Protein AF-E2NKE2-F1 (afdb_monomer)

Organism: NCBI:txid537012

InterPro domains:
  IPR021768 Protein of unknown function DUF3332 [PF11810] (4-79)

Sequence (93 aa):
KGENGNYLVKTLENGYSITKEGETTAMELVYDKELNTWNVVAEGVSTELLQMNGDGTAQMYLPNGEAMNVTLDAQGVAAARQATMINTYYAAR

Solvent-accessible surface area (backbone atoms only — not comparable to full-atom values): 5450 Å² total; per-residue (Å²): 132,89,78,90,78,60,65,52,76,42,85,49,99,51,39,35,39,41,25,46,71,96,52,89,68,53,40,31,43,39,52,42,78,89,76,38,26,37,25,41,33,46,94,87,48,75,43,79,43,33,33,56,67,87,77,62,35,29,43,31,56,43,98,86,75,50,75,45,82,31,44,79,46,77,65,32,50,51,51,55,53,48,54,55,54,54,49,55,63,64,72,75,106

Nearest PDB structures (foldseek):
  5kz5-assembly1_B  TM=6.700E-01  e=4.594E+00  Homo sapiens
  3t3t-assembly4_D  TM=5.483E-01  e=4.121E+00  Homo sapiens
  3s5d-assembly1_A-2  TM=5.468E-01  e=3.903E+00  Homo sapiens
  8pk8-assembly1_E  TM=5.752E-01  e=6.368E+00  Homo sapiens
  5kz5-assembly1_I  TM=6.489E-01  e=8.826E+00  Homo sapiens

Foldseek 3Di:
DDDDADWDWDDDPFFIWIHGPPDPWTWTFGQDPVQQFTWIAGPNDTDTQWHDPVPQWIWGQEPVRDIDIARNDPVRVVVVVVVNVVVVVVVVD

pLDDT: mean 87.66, std 15.06, range [37.41, 97.94]

Mean predicted aligned error: 5.76 Å

Secondary structure (DSSP, 8-state):
-PPP--EEEEEETTEEEEEETT---EEEEEEETTTTEEEEEETTEEEEEEEE-SSSEEEEE-TTS-EEEEESSHHHHHHHHHHHHHHHHHH--

Structure (mmCIF, N/CA/C/O backbone):
data_AF-E2NKE2-F1
#
_entry.id   AF-E2NKE2-F1
#
loop_
_atom_site.group_PDB
_atom_site.id
_atom_site.type_symbol
_atom_site.label_atom_id
_atom_site.label_alt_id
_atom_site.label_comp_id
_atom_site.label_asym_id
_atom_site.label_entity_id
_atom_site.label_seq_id
_atom_site.pdbx_PDB_ins_code
_atom_site.Cartn_x
_atom_site.Cartn_y
_atom_site.Cartn_z
_atom_site.occupancy
_atom_site.B_iso_or_equiv
_atom_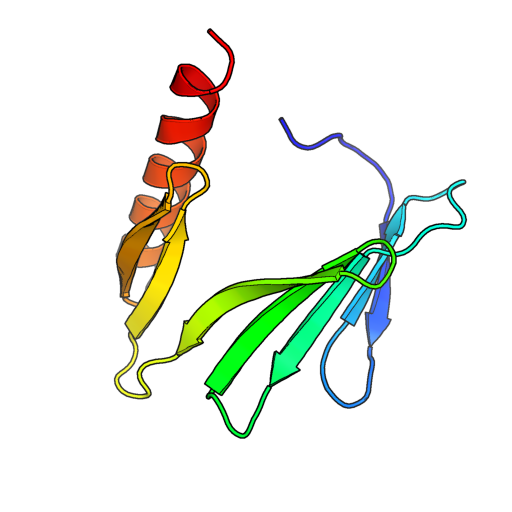site.auth_seq_id
_atom_site.auth_comp_id
_atom_site.auth_asym_id
_atom_site.auth_atom_id
_atom_site.pdbx_PDB_model_num
ATOM 1 N N . LYS A 1 1 ? -7.959 13.372 -0.374 1.00 48.75 1 LYS A N 1
ATOM 2 C CA . LYS A 1 1 ? -6.882 14.011 0.427 1.00 48.75 1 LYS A CA 1
ATOM 3 C C . LYS A 1 1 ? -6.763 13.210 1.716 1.00 48.75 1 LYS A C 1
ATOM 5 O O . LYS A 1 1 ? -7.794 13.026 2.339 1.00 48.75 1 LYS A O 1
ATOM 10 N N . GLY A 1 2 ? -5.584 12.684 2.063 1.00 56.41 2 GLY A N 1
ATOM 11 C CA . GLY A 1 2 ? -5.401 12.018 3.359 1.00 56.41 2 GLY A CA 1
ATOM 12 C C . GLY A 1 2 ? -5.577 13.015 4.506 1.00 56.41 2 GLY A C 1
ATOM 13 O O . GLY A 1 2 ? -5.221 14.188 4.354 1.00 56.41 2 GLY A O 1
ATOM 14 N N . GLU A 1 3 ? -6.155 12.572 5.616 1.00 72.56 3 GLU A N 1
ATOM 15 C CA . GLU A 1 3 ? -6.303 13.384 6.823 1.00 72.56 3 GLU A CA 1
ATOM 16 C C . GLU 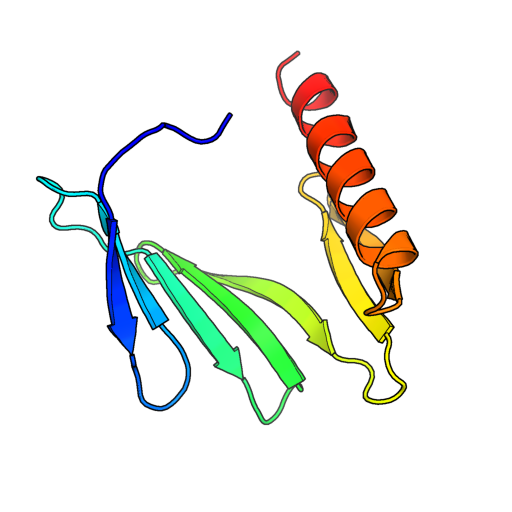A 1 3 ? -5.082 13.208 7.730 1.00 72.56 3 GLU A C 1
ATOM 18 O O . GLU A 1 3 ? -4.620 12.088 7.965 1.00 72.56 3 GLU A O 1
ATOM 23 N N . ASN A 1 4 ? -4.562 14.319 8.256 1.00 80.69 4 ASN A N 1
ATOM 24 C CA . ASN A 1 4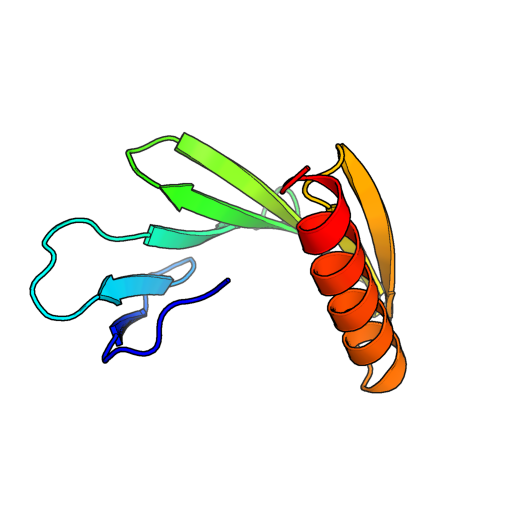 ? -3.545 14.265 9.301 1.00 80.69 4 ASN A CA 1
ATOM 25 C C . ASN A 1 4 ? -4.172 13.681 10.573 1.00 80.69 4 ASN A C 1
ATOM 27 O O . ASN A 1 4 ? -5.267 14.084 10.961 1.00 80.69 4 ASN A O 1
ATOM 31 N N . GLY A 1 5 ? -3.466 12.772 11.237 1.00 86.56 5 GLY A N 1
ATOM 32 C CA . GLY A 1 5 ? -3.938 12.146 12.465 1.00 86.56 5 GLY A CA 1
ATOM 33 C C . GLY A 1 5 ? -2.902 11.200 13.054 1.00 86.56 5 GLY A C 1
ATOM 34 O O . GLY A 1 5 ? -1.895 10.889 12.414 1.00 86.56 5 GLY A O 1
ATOM 35 N N . ASN A 1 6 ? -3.165 10.751 14.276 1.00 93.94 6 ASN A N 1
ATOM 36 C CA . ASN A 1 6 ? -2.412 9.676 14.904 1.00 93.94 6 ASN A CA 1
ATOM 37 C C . ASN A 1 6 ? -3.029 8.340 14.489 1.00 93.94 6 ASN A C 1
ATOM 39 O O . ASN A 1 6 ? -4.251 8.177 14.518 1.00 93.94 6 ASN A O 1
ATOM 43 N N . TYR A 1 7 ? -2.180 7.388 14.118 1.00 93.88 7 TYR A N 1
ATOM 44 C CA . TYR A 1 7 ? -2.601 6.064 13.679 1.00 93.88 7 TYR A CA 1
ATOM 45 C C . TYR A 1 7 ? -1.866 5.002 14.491 1.00 93.88 7 TYR A C 1
ATOM 47 O O . TYR A 1 7 ? -0.642 5.039 14.621 1.00 93.88 7 TYR A O 1
ATOM 55 N N . LEU A 1 8 ? -2.619 4.043 15.020 1.00 95.50 8 LEU A N 1
ATOM 56 C CA . LEU A 1 8 ? -2.074 2.823 15.589 1.00 95.50 8 LEU A CA 1
ATOM 57 C C . LEU A 1 8 ? -1.830 1.830 14.455 1.00 95.50 8 LEU A C 1
ATOM 59 O O . LEU A 1 8 ? -2.759 1.476 13.732 1.00 95.50 8 LEU A O 1
ATOM 63 N N . VAL A 1 9 ? -0.591 1.361 14.337 1.00 96.81 9 VAL A N 1
ATOM 64 C CA . VAL A 1 9 ? -0.217 0.297 13.403 1.00 96.81 9 VAL A CA 1
ATOM 65 C C . VAL A 1 9 ? 0.108 -0.957 14.200 1.00 96.81 9 VAL A C 1
ATOM 67 O O . VAL A 1 9 ? 0.955 -0.929 15.094 1.00 96.81 9 VAL A O 1
ATOM 70 N N . LYS A 1 10 ? -0.566 -2.061 13.880 1.00 97.25 10 LYS A N 1
ATOM 71 C CA . LYS A 1 10 ? -0.293 -3.386 14.445 1.00 97.25 10 LYS A CA 1
ATOM 72 C C . LYS A 1 10 ? 0.201 -4.310 13.347 1.00 97.25 10 LYS A C 1
ATOM 74 O O . LYS A 1 10 ? -0.422 -4.398 12.294 1.00 97.25 10 LYS A O 1
ATOM 79 N N . THR A 1 11 ? 1.290 -5.019 13.610 1.00 97.81 11 THR A N 1
ATOM 80 C CA . THR A 1 11 ? 1.766 -6.089 12.731 1.00 97.81 11 THR A CA 1
ATOM 81 C C . THR A 1 11 ? 0.824 -7.289 12.821 1.00 97.81 11 THR A C 1
ATOM 83 O O . THR A 1 11 ? 0.451 -7.704 13.920 1.00 97.81 11 THR A O 1
ATOM 86 N N . LEU A 1 12 ? 0.458 -7.838 11.669 1.00 97.06 12 LEU A N 1
ATOM 87 C CA . LEU A 1 12 ? -0.265 -9.096 11.497 1.00 97.06 12 LEU A CA 1
ATOM 88 C C . LEU A 1 12 ? 0.694 -10.148 10.923 1.00 97.06 12 LEU A C 1
ATOM 90 O O . LEU A 1 12 ? 1.792 -9.816 10.480 1.00 97.06 12 LEU A O 1
ATOM 94 N N . GLU A 1 13 ? 0.281 -11.414 10.893 1.00 97.31 13 GLU A N 1
ATOM 95 C CA . GLU A 1 13 ? 1.086 -12.490 10.293 1.00 97.31 13 GLU A CA 1
ATOM 96 C C . GLU A 1 13 ? 1.430 -12.210 8.821 1.00 97.31 13 GLU A C 1
ATOM 98 O O . GLU A 1 13 ? 2.552 -12.450 8.380 1.00 97.31 13 GLU A O 1
ATOM 103 N N . ASN A 1 14 ? 0.475 -11.654 8.077 1.00 96.50 14 ASN A N 1
ATOM 104 C CA . ASN A 1 14 ? 0.568 -11.396 6.645 1.00 96.50 14 ASN A CA 1
ATOM 105 C C . ASN A 1 14 ? 0.450 -9.906 6.290 1.00 96.50 14 ASN A C 1
ATOM 107 O O . ASN A 1 14 ? 0.152 -9.583 5.146 1.00 96.50 14 ASN A O 1
ATOM 111 N N . GLY A 1 15 ? 0.651 -8.978 7.230 1.00 97.12 15 GLY A N 1
ATOM 112 C CA . GLY A 1 15 ? 0.468 -7.563 6.914 1.00 97.12 15 GLY A CA 1
ATOM 113 C C . GLY A 1 15 ? 0.367 -6.642 8.116 1.00 97.12 15 GLY A C 1
ATOM 114 O O . GLY A 1 15 ? 1.050 -6.827 9.123 1.00 97.12 15 GLY A O 1
ATOM 115 N N . TYR A 1 16 ? -0.491 -5.632 8.001 1.00 97.88 16 TYR A N 1
ATOM 116 C CA . TYR A 1 16 ? -0.670 -4.598 9.012 1.00 97.88 16 TYR A CA 1
ATOM 117 C C . TYR A 1 16 ? -2.138 -4.232 9.184 1.00 97.88 16 TYR A C 1
ATOM 119 O O . TYR A 1 16 ? -2.874 -4.135 8.210 1.00 97.88 16 TYR A O 1
ATOM 127 N N . SER A 1 17 ? -2.533 -3.942 10.418 1.00 96.62 17 SER A N 1
ATOM 128 C CA . SER A 1 17 ? -3.794 -3.279 10.740 1.00 96.62 17 SER A CA 1
ATOM 129 C C . SER A 1 17 ? -3.509 -1.829 11.122 1.00 96.62 17 SER A C 1
ATOM 131 O O . SER A 1 17 ? -2.607 -1.561 11.921 1.00 96.62 17 SER A O 1
ATOM 133 N N . ILE A 1 18 ? -4.248 -0.897 10.527 1.00 94.94 18 ILE A N 1
ATOM 134 C CA . ILE A 1 18 ? -4.091 0.548 10.676 1.00 94.94 18 ILE A CA 1
ATOM 135 C C . ILE A 1 18 ? -5.411 1.104 11.206 1.00 94.94 18 ILE A C 1
ATOM 137 O O . ILE A 1 18 ? -6.448 1.018 10.550 1.00 94.94 18 ILE A O 1
ATOM 141 N N . THR A 1 19 ? -5.373 1.691 12.398 1.00 94.69 19 THR A N 1
ATOM 142 C CA . THR A 1 19 ? -6.548 2.270 13.061 1.00 94.69 19 THR A CA 1
ATOM 143 C C . THR A 1 19 ? -6.267 3.723 13.407 1.00 94.69 19 THR A C 1
ATOM 145 O O . THR A 1 19 ? -5.241 4.025 14.018 1.00 94.69 19 THR A O 1
ATOM 148 N N . LYS A 1 20 ? -7.163 4.635 13.029 1.00 92.06 20 LYS A N 1
ATOM 149 C CA . LYS A 1 20 ? -7.058 6.047 13.411 1.00 92.06 20 LYS A CA 1
ATOM 150 C C . LYS A 1 20 ? -7.426 6.218 14.884 1.00 92.06 20 LYS A C 1
ATOM 152 O O . LYS A 1 20 ? -8.345 5.571 15.382 1.00 92.06 20 LYS A O 1
ATOM 157 N N . GLU A 1 21 ? -6.696 7.068 15.601 1.00 93.50 21 GLU A N 1
ATOM 158 C CA . GLU A 1 21 ? -6.974 7.336 17.013 1.00 93.50 21 GLU A CA 1
ATOM 159 C C . GLU A 1 21 ? -8.415 7.843 17.200 1.00 93.50 21 GLU A C 1
ATOM 161 O O . GLU A 1 21 ? -8.854 8.768 16.518 1.00 93.50 21 GLU A O 1
ATOM 166 N N . GLY A 1 22 ? -9.149 7.221 18.126 1.00 91.94 22 GLY A N 1
ATOM 167 C CA . GLY A 1 22 ? -10.557 7.527 18.392 1.00 91.94 22 GLY A CA 1
ATOM 168 C C . GLY A 1 22 ? -11.562 6.785 17.503 1.00 91.94 22 GLY A C 1
ATOM 169 O O . GLY A 1 22 ? -12.754 6.826 17.799 1.00 91.94 22 GLY A O 1
ATOM 170 N N . GLU A 1 23 ? -11.111 6.071 16.469 1.00 91.50 23 GLU A N 1
ATOM 171 C CA . GLU A 1 23 ? -11.956 5.218 15.629 1.00 91.50 23 GLU A CA 1
ATOM 172 C C . GLU A 1 23 ? -11.815 3.740 16.032 1.00 91.50 23 GLU A C 1
ATOM 174 O O . GLU A 1 23 ? -10.772 3.297 16.518 1.00 91.50 23 GLU A O 1
ATOM 179 N N . THR A 1 24 ? -12.885 2.962 15.859 1.00 89.06 24 THR A N 1
ATOM 180 C CA . THR A 1 24 ? -12.885 1.510 16.114 1.00 89.06 24 THR A CA 1
ATOM 181 C C . THR A 1 24 ? -12.673 0.691 14.847 1.00 89.06 24 THR A C 1
ATOM 183 O O . THR A 1 24 ? -12.261 -0.466 14.928 1.00 89.06 24 THR A O 1
ATOM 186 N N . THR A 1 25 ? -12.947 1.279 13.683 1.00 91.38 25 THR A N 1
ATOM 187 C CA . THR A 1 25 ? -12.764 0.633 12.386 1.00 91.38 25 THR A CA 1
ATOM 188 C C . THR A 1 25 ? -11.291 0.659 12.001 1.00 91.38 25 THR A C 1
ATOM 190 O O . THR A 1 25 ? -10.632 1.697 12.065 1.00 91.38 25 THR A O 1
ATOM 193 N N . ALA A 1 26 ? -10.771 -0.495 11.596 1.00 92.44 26 ALA A N 1
ATOM 194 C CA . ALA A 1 26 ? -9.424 -0.623 11.069 1.00 92.44 26 ALA A CA 1
ATOM 195 C C . ALA A 1 26 ? -9.462 -0.844 9.556 1.00 92.44 26 ALA A C 1
ATOM 197 O O . ALA A 1 26 ? -10.372 -1.484 9.029 1.00 92.44 26 ALA A O 1
ATOM 198 N N . MET A 1 27 ? -8.435 -0.340 8.886 1.00 95.00 27 MET A N 1
ATOM 199 C CA . MET A 1 27 ? -8.068 -0.744 7.537 1.00 95.00 27 MET A CA 1
ATOM 200 C C . MET A 1 27 ? -6.890 -1.705 7.646 1.00 95.00 27 MET A C 1
ATOM 202 O O . MET A 1 27 ? -5.966 -1.459 8.422 1.00 95.00 27 MET A O 1
ATOM 206 N N . GLU A 1 28 ? -6.889 -2.777 6.869 1.00 96.56 28 GLU A N 1
ATOM 207 C CA . GLU A 1 28 ? -5.777 -3.720 6.831 1.00 96.56 28 GLU A CA 1
ATOM 208 C C . GLU A 1 28 ? -5.048 -3.625 5.496 1.00 96.56 28 GLU A C 1
ATOM 210 O O . GLU A 1 28 ? -5.652 -3.442 4.441 1.00 96.56 28 GLU A O 1
ATOM 215 N N . LEU A 1 29 ? -3.728 -3.733 5.556 1.00 97.06 29 LEU A N 1
ATOM 216 C CA . LEU A 1 29 ? -2.858 -3.880 4.405 1.00 97.06 29 LEU A CA 1
ATOM 217 C C . LEU A 1 29 ? -2.312 -5.305 4.453 1.00 97.06 29 LEU A C 1
ATOM 219 O O . LEU A 1 29 ? -1.483 -5.612 5.310 1.00 97.06 29 LEU A O 1
ATOM 223 N N . VAL A 1 30 ? -2.810 -6.167 3.572 1.00 97.94 30 VAL A N 1
ATOM 224 C CA . VAL A 1 30 ? -2.610 -7.618 3.622 1.00 97.94 30 VAL A CA 1
ATOM 225 C C . VAL A 1 30 ? -1.831 -8.087 2.402 1.00 97.94 30 VAL A C 1
ATOM 227 O O . VAL A 1 30 ? -2.199 -7.794 1.266 1.00 97.94 30 VAL A O 1
ATOM 230 N N . TYR A 1 31 ? -0.761 -8.834 2.639 1.00 97.44 31 TYR A N 1
ATOM 231 C CA . TYR A 1 31 ? 0.028 -9.482 1.606 1.00 97.44 31 TYR A CA 1
ATOM 232 C C . TYR A 1 31 ? -0.529 -10.874 1.299 1.00 97.44 31 TYR A C 1
ATOM 234 O O . TYR A 1 31 ? -0.566 -11.753 2.166 1.00 97.44 31 TYR A O 1
ATOM 242 N N . ASP A 1 32 ? -0.931 -11.075 0.049 1.00 97.06 32 ASP A N 1
ATOM 243 C CA . ASP A 1 32 ? -1.270 -12.376 -0.510 1.00 97.06 32 ASP A CA 1
ATOM 244 C C . ASP A 1 32 ? -0.024 -12.969 -1.175 1.00 97.06 32 ASP A C 1
ATOM 246 O O . ASP A 1 32 ? 0.472 -12.484 -2.196 1.00 97.06 32 ASP A O 1
ATOM 250 N N . LYS A 1 33 ? 0.499 -14.038 -0.574 1.00 95.88 33 LYS A N 1
ATOM 251 C CA . LYS A 1 33 ? 1.710 -14.708 -1.049 1.00 95.88 33 LYS A CA 1
ATOM 252 C C . LYS A 1 33 ? 1.481 -15.523 -2.323 1.00 95.88 33 LYS A C 1
ATOM 254 O O . LYS A 1 33 ? 2.434 -15.710 -3.075 1.00 95.88 33 LYS A O 1
ATOM 259 N N . GLU A 1 34 ? 0.275 -16.039 -2.543 1.00 96.00 34 GLU A N 1
ATOM 260 C CA . GLU A 1 34 ? -0.034 -16.867 -3.713 1.00 96.00 34 GLU A CA 1
ATOM 261 C C . GLU A 1 34 ? -0.102 -16.006 -4.973 1.00 96.00 34 GLU A C 1
ATOM 263 O O . GLU A 1 34 ? 0.447 -16.378 -6.010 1.00 96.00 34 GLU A O 1
ATOM 268 N N . LEU A 1 35 ? -0.713 -14.825 -4.856 1.00 95.88 35 LEU A N 1
ATOM 269 C CA . LEU A 1 35 ? -0.868 -13.872 -5.957 1.00 95.88 35 LEU A CA 1
ATOM 270 C C . LEU A 1 35 ? 0.276 -12.855 -6.052 1.00 95.88 35 LEU A C 1
ATOM 272 O O . LEU A 1 35 ? 0.395 -12.150 -7.059 1.00 95.88 35 LEU A O 1
ATOM 276 N N . ASN A 1 36 ? 1.126 -12.796 -5.022 1.00 96.50 36 ASN A N 1
ATOM 277 C CA . ASN A 1 36 ? 2.183 -11.799 -4.862 1.00 96.50 36 ASN A CA 1
ATOM 278 C C . ASN A 1 36 ? 1.616 -10.365 -4.860 1.00 96.50 36 ASN A C 1
ATOM 280 O O . ASN A 1 36 ? 2.200 -9.448 -5.444 1.00 96.50 36 ASN A O 1
ATOM 284 N N . THR A 1 37 ? 0.451 -10.176 -4.233 1.00 97.00 37 THR A N 1
ATOM 285 C CA . THR A 1 37 ? -0.277 -8.901 -4.194 1.00 97.00 37 THR A CA 1
ATOM 286 C C . THR A 1 37 ? -0.316 -8.317 -2.791 1.00 97.00 37 THR A C 1
ATOM 288 O O . THR A 1 37 ? -0.322 -9.022 -1.785 1.00 97.00 37 THR A O 1
ATOM 291 N N . TRP A 1 38 ? -0.358 -6.993 -2.721 1.00 96.44 38 TRP A N 1
ATOM 292 C CA . TRP A 1 38 ? -0.776 -6.273 -1.530 1.00 96.44 38 TRP A CA 1
ATOM 293 C C . TRP A 1 38 ? -2.197 -5.772 -1.739 1.00 96.44 38 TRP A C 1
ATOM 295 O O . TRP A 1 38 ? -2.498 -5.112 -2.735 1.00 96.44 38 TRP A O 1
ATOM 305 N N . ASN A 1 39 ? -3.054 -6.069 -0.772 1.00 95.44 39 ASN A N 1
ATOM 306 C CA . ASN A 1 39 ? -4.471 -5.760 -0.779 1.00 95.44 39 ASN A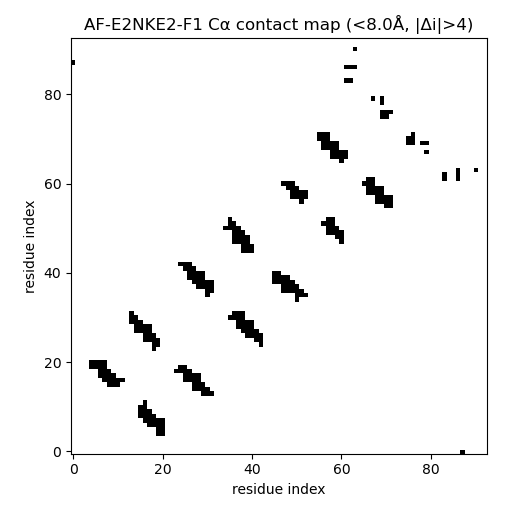 CA 1
ATOM 307 C C . ASN A 1 39 ? -4.795 -4.799 0.356 1.00 95.44 39 ASN A C 1
ATOM 309 O O . ASN A 1 39 ? -4.231 -4.900 1.448 1.00 95.44 39 ASN A O 1
ATOM 313 N N . VAL A 1 40 ? -5.732 -3.893 0.109 1.00 94.19 40 VAL A N 1
ATOM 314 C CA . VAL A 1 40 ? -6.367 -3.102 1.160 1.00 94.19 40 VAL A CA 1
ATOM 315 C C . VAL A 1 40 ? -7.678 -3.779 1.524 1.00 94.19 40 VAL A C 1
ATOM 317 O O . VAL A 1 40 ? -8.520 -3.999 0.654 1.00 94.19 40 VAL A O 1
ATOM 320 N N . VAL A 1 41 ? -7.850 -4.092 2.805 1.00 95.31 41 VAL A N 1
ATOM 321 C CA . VAL A 1 41 ? -9.100 -4.608 3.357 1.00 95.31 41 VAL A CA 1
ATOM 322 C C . VAL A 1 41 ? -9.734 -3.531 4.224 1.00 95.31 41 VAL A C 1
ATOM 324 O O . VAL A 1 41 ? -9.135 -3.061 5.191 1.00 95.31 41 VAL A O 1
ATOM 327 N N . ALA A 1 42 ? -10.954 -3.134 3.889 1.00 91.56 42 ALA A N 1
ATOM 328 C CA . ALA A 1 42 ? -11.750 -2.211 4.689 1.00 91.56 42 ALA A CA 1
ATOM 329 C C . ALA A 1 42 ? -13.189 -2.719 4.741 1.00 91.56 42 ALA A C 1
ATOM 331 O O . ALA A 1 42 ? -13.735 -3.133 3.722 1.00 91.56 42 ALA A O 1
ATOM 332 N N . GLU A 1 43 ? -13.788 -2.735 5.934 1.00 90.00 43 GLU A N 1
ATOM 333 C CA . GLU A 1 43 ? -15.171 -3.205 6.139 1.00 90.00 43 GLU A CA 1
ATOM 334 C C . GLU A 1 43 ? -15.436 -4.617 5.566 1.00 90.00 43 GLU A C 1
ATOM 336 O O . GLU A 1 43 ? -16.529 -4.934 5.105 1.00 90.00 43 GLU A O 1
ATOM 341 N N . GLY A 1 44 ? -14.415 -5.483 5.585 1.00 87.88 44 GLY A N 1
ATOM 342 C CA . GLY A 1 44 ? -14.479 -6.847 5.047 1.00 87.88 44 GLY A CA 1
ATOM 343 C C . GLY A 1 44 ? -14.341 -6.955 3.523 1.00 87.88 44 GLY A C 1
ATOM 344 O O . GLY A 1 44 ? -14.349 -8.065 2.997 1.00 87.88 44 GLY A O 1
ATOM 345 N N . VAL A 1 45 ? -14.180 -5.838 2.809 1.00 92.56 45 VAL A N 1
ATOM 346 C CA . VAL A 1 45 ? -13.946 -5.812 1.361 1.00 92.56 45 VAL A CA 1
ATOM 347 C C . VAL A 1 45 ? -12.450 -5.734 1.090 1.00 92.56 45 VAL A C 1
ATOM 349 O O . VAL A 1 45 ? -11.802 -4.771 1.492 1.00 92.56 45 VAL A O 1
ATOM 352 N N . SER A 1 46 ? -11.913 -6.735 0.389 1.00 93.56 46 SER A N 1
ATOM 353 C CA . SER A 1 46 ? -10.523 -6.758 -0.082 1.00 93.56 46 SER A CA 1
ATOM 354 C C . SER A 1 46 ? -10.428 -6.206 -1.502 1.00 93.56 46 SER A C 1
ATOM 356 O O . SER A 1 46 ? -11.199 -6.606 -2.373 1.00 93.56 46 SER A O 1
ATOM 358 N N . THR A 1 47 ? -9.488 -5.294 -1.741 1.00 91.94 47 THR A N 1
ATOM 359 C CA . THR A 1 47 ? -9.178 -4.746 -3.069 1.00 91.94 47 THR A CA 1
ATOM 360 C C . THR A 1 47 ? -7.673 -4.777 -3.305 1.00 91.94 47 THR A C 1
ATOM 362 O O . THR A 1 47 ? -6.905 -4.317 -2.458 1.00 91.94 47 THR A O 1
ATOM 365 N N . GLU A 1 48 ? -7.248 -5.276 -4.466 1.00 93.31 48 GLU A N 1
ATOM 366 C CA . GLU A 1 48 ? -5.839 -5.263 -4.864 1.00 93.31 48 GLU A CA 1
ATOM 367 C C . GLU A 1 48 ? -5.332 -3.823 -5.013 1.00 93.31 48 GLU A C 1
ATOM 369 O O . GLU A 1 48 ? -5.906 -3.012 -5.740 1.00 93.31 48 GLU A O 1
ATOM 374 N N . LEU A 1 49 ? -4.232 -3.503 -4.329 1.00 92.62 49 LEU A N 1
ATOM 375 C CA . LEU A 1 49 ? -3.568 -2.202 -4.416 1.00 92.62 49 LEU A CA 1
ATOM 376 C C . LEU A 1 49 ? -2.382 -2.258 -5.382 1.00 92.62 49 LEU A C 1
ATOM 378 O O . LEU A 1 49 ? -2.208 -1.372 -6.223 1.00 92.62 49 LEU A O 1
ATOM 382 N N . LEU A 1 50 ? -1.559 -3.300 -5.253 1.00 94.44 50 LEU A N 1
ATOM 383 C CA . LEU A 1 50 ? -0.431 -3.548 -6.144 1.00 94.44 50 LEU A CA 1
ATOM 384 C C . LEU A 1 50 ? -0.097 -5.039 -6.234 1.00 94.44 50 LEU A C 1
ATOM 386 O O . LEU A 1 50 ? -0.269 -5.780 -5.269 1.00 94.44 50 LEU A O 1
ATOM 390 N N . GLN A 1 51 ? 0.427 -5.452 -7.383 1.00 97.06 51 GLN A N 1
ATOM 391 C CA . GLN A 1 51 ? 1.008 -6.766 -7.628 1.00 97.06 51 GLN A CA 1
ATOM 392 C C . GLN A 1 51 ? 2.515 -6.626 -7.826 1.00 97.06 51 GLN A C 1
ATOM 394 O O . GLN A 1 51 ? 2.981 -5.803 -8.611 1.00 97.06 51 GLN A O 1
ATOM 399 N N . MET A 1 52 ? 3.292 -7.428 -7.112 1.00 96.06 52 MET A N 1
ATOM 400 C CA . MET A 1 52 ? 4.743 -7.448 -7.239 1.00 96.06 52 MET A CA 1
ATOM 401 C C . MET A 1 52 ? 5.132 -8.337 -8.426 1.00 96.06 52 MET A C 1
ATOM 403 O O . MET A 1 52 ? 4.720 -9.494 -8.507 1.00 96.06 52 MET A O 1
ATOM 407 N N . ASN A 1 53 ? 5.977 -7.831 -9.324 1.00 96.31 53 ASN A N 1
ATOM 408 C CA . ASN A 1 53 ? 6.350 -8.565 -10.542 1.00 96.31 53 ASN A CA 1
ATOM 409 C C . ASN A 1 53 ? 7.553 -9.504 -10.338 1.00 96.31 53 ASN A C 1
ATOM 411 O O . ASN A 1 53 ? 7.845 -10.344 -11.183 1.00 96.31 53 ASN A O 1
ATOM 415 N N . GLY A 1 54 ? 8.265 -9.381 -9.210 1.00 93.44 54 GLY A N 1
ATOM 416 C CA . GLY A 1 54 ? 9.433 -10.213 -8.887 1.00 93.44 54 GLY A CA 1
ATOM 417 C C . GLY A 1 54 ? 10.732 -9.812 -9.601 1.00 93.44 54 GLY A C 1
ATOM 418 O O . GLY A 1 54 ? 11.762 -10.444 -9.388 1.00 93.44 54 GLY A O 1
ATOM 419 N N . ASP A 1 55 ? 10.710 -8.742 -10.396 1.00 95.19 55 ASP A N 1
ATOM 420 C CA . ASP A 1 55 ? 11.835 -8.231 -11.193 1.00 95.19 55 ASP A CA 1
ATOM 421 C C . ASP A 1 55 ? 12.328 -6.842 -10.734 1.00 95.19 55 ASP A C 1
ATOM 423 O O . ASP A 1 55 ? 13.068 -6.162 -11.441 1.00 95.19 55 ASP A O 1
ATOM 427 N N . GLY A 1 56 ? 11.913 -6.410 -9.539 1.00 94.69 56 GLY A N 1
ATOM 428 C CA . GLY A 1 56 ? 12.168 -5.057 -9.034 1.00 94.69 56 GLY A CA 1
ATOM 429 C C . GLY A 1 56 ? 11.130 -4.021 -9.475 1.00 94.69 56 GLY A C 1
ATOM 430 O O . GLY A 1 56 ? 11.305 -2.833 -9.196 1.00 94.69 56 GLY A O 1
ATOM 431 N N . THR A 1 57 ? 10.040 -4.450 -10.117 1.00 96.88 57 THR A N 1
ATOM 432 C CA . THR A 1 57 ? 8.879 -3.612 -10.433 1.00 96.88 57 THR A CA 1
ATOM 433 C C . THR A 1 57 ? 7.602 -4.113 -9.746 1.00 96.88 57 THR A C 1
ATOM 435 O O . THR A 1 57 ? 7.543 -5.228 -9.213 1.00 96.88 57 THR A O 1
ATOM 438 N N . ALA A 1 58 ? 6.575 -3.267 -9.728 1.00 96.88 58 ALA A N 1
ATOM 439 C CA . ALA A 1 58 ? 5.233 -3.613 -9.284 1.00 96.88 58 ALA A CA 1
ATOM 440 C C . ALA A 1 58 ? 4.181 -3.003 -10.215 1.00 96.88 58 ALA A C 1
ATOM 442 O O . ALA A 1 58 ? 4.289 -1.845 -10.624 1.00 96.88 58 ALA A O 1
ATOM 443 N N . GLN A 1 59 ? 3.135 -3.766 -10.503 1.00 96.38 59 GLN A N 1
ATOM 444 C CA . GLN A 1 59 ? 1.919 -3.267 -11.121 1.00 96.38 59 GLN A CA 1
ATOM 445 C C . GLN A 1 59 ? 1.062 -2.597 -10.043 1.00 96.38 59 GLN A C 1
ATOM 447 O O . GLN A 1 59 ? 0.651 -3.236 -9.083 1.00 96.38 59 GLN A O 1
ATOM 452 N N . MET A 1 60 ? 0.783 -1.307 -10.187 1.00 93.69 60 MET A N 1
ATOM 453 C CA .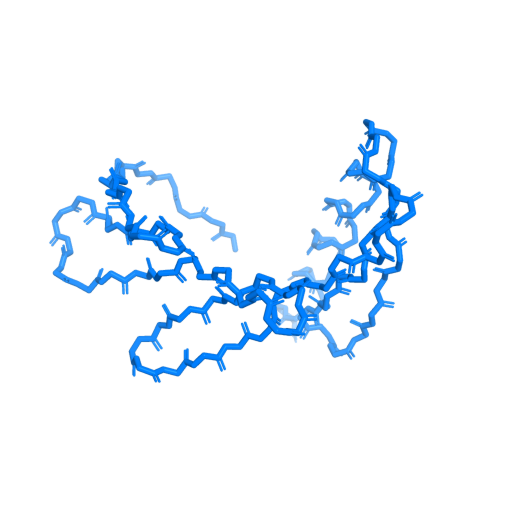 MET A 1 60 ? -0.062 -0.537 -9.276 1.00 93.69 60 MET A CA 1
ATOM 454 C C . MET A 1 60 ? -1.422 -0.266 -9.914 1.00 93.69 60 MET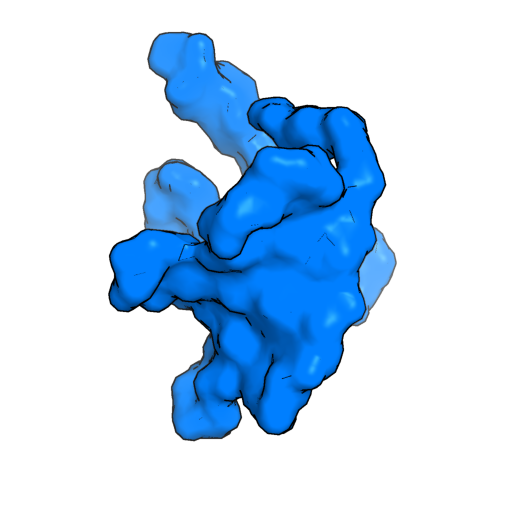 A C 1
ATOM 456 O O . MET A 1 60 ? -1.470 0.178 -11.062 1.00 93.69 60 MET A O 1
ATOM 460 N N . TYR A 1 61 ? -2.506 -0.474 -9.168 1.00 89.88 61 TYR A N 1
ATOM 461 C CA . TYR A 1 61 ? -3.862 -0.166 -9.621 1.00 89.88 61 TYR A CA 1
ATOM 462 C C . TYR A 1 61 ? -4.268 1.238 -9.170 1.00 89.88 61 TYR A C 1
ATOM 464 O O . TYR A 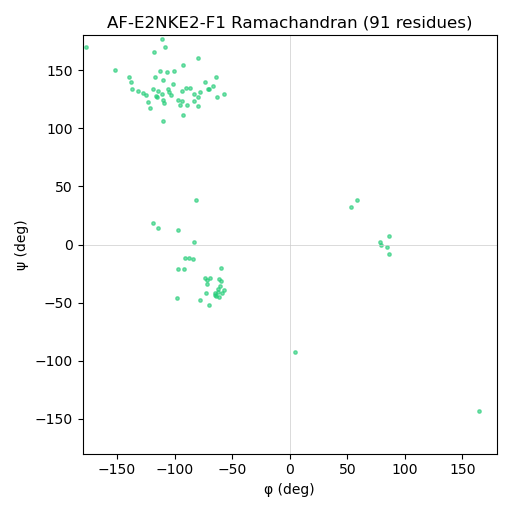1 61 ? -4.197 1.590 -7.990 1.00 89.88 61 TYR A O 1
ATOM 472 N N . LEU A 1 62 ? -4.646 2.081 -10.127 1.00 85.62 62 LEU A N 1
ATOM 473 C CA . LEU A 1 62 ? -4.985 3.479 -9.896 1.00 85.62 62 LEU A CA 1
ATOM 474 C C . LEU A 1 62 ? -6.496 3.651 -9.657 1.00 85.62 62 LEU A C 1
ATOM 476 O O . LEU A 1 62 ? -7.298 2.882 -10.185 1.00 85.62 62 LEU A O 1
ATOM 480 N N . PRO A 1 63 ? -6.928 4.710 -8.940 1.00 77.50 63 PRO A N 1
ATOM 481 C CA . PRO A 1 63 ? -8.352 4.950 -8.673 1.00 77.50 63 PRO A CA 1
ATOM 482 C C . PRO A 1 63 ? -9.228 5.138 -9.921 1.00 77.50 63 PRO A C 1
ATOM 484 O O . PRO A 1 63 ? -10.443 5.006 -9.841 1.00 77.50 63 PRO A O 1
ATOM 487 N N . ASN A 1 64 ? -8.629 5.479 -11.066 1.00 80.06 64 ASN A N 1
ATOM 488 C CA . ASN A 1 64 ? -9.325 5.613 -12.348 1.00 80.06 64 ASN A CA 1
ATOM 489 C C . ASN A 1 64 ? -9.516 4.264 -13.076 1.00 80.06 64 ASN A C 1
ATOM 491 O O . ASN A 1 64 ? -10.039 4.256 -14.186 1.00 80.06 64 ASN A O 1
ATOM 495 N N . GLY A 1 65 ? -9.092 3.145 -12.477 1.00 82.00 65 GLY A N 1
ATOM 496 C CA . GLY A 1 65 ? -9.162 1.804 -13.061 1.00 82.00 65 GLY A CA 1
ATOM 497 C C . GLY A 1 65 ? -7.997 1.455 -13.991 1.00 82.00 65 GLY A C 1
ATOM 498 O O . GLY A 1 65 ? -7.937 0.334 -14.488 1.00 82.00 65 GLY A O 1
ATOM 499 N N . GLU A 1 66 ? -7.066 2.381 -14.229 1.00 88.06 66 GLU A N 1
ATOM 500 C CA . GLU A 1 66 ? -5.844 2.096 -14.981 1.00 88.06 66 GLU A CA 1
ATOM 501 C C . GLU A 1 66 ? -4.800 1.406 -14.102 1.00 88.06 66 GLU A C 1
ATOM 503 O O . GLU A 1 66 ? -4.824 1.492 -12.873 1.00 88.06 66 GLU A O 1
ATOM 508 N N . ALA A 1 67 ? -3.838 0.754 -14.747 1.00 91.12 67 ALA A N 1
ATOM 509 C CA . ALA A 1 67 ? -2.727 0.109 -14.076 1.00 91.12 67 ALA A CA 1
ATOM 510 C C . ALA A 1 67 ? -1.403 0.748 -14.529 1.00 91.12 67 ALA A C 1
ATOM 512 O O . ALA A 1 67 ? -1.176 0.958 -15.720 1.00 91.12 67 ALA A O 1
ATOM 513 N N . MET A 1 68 ? -0.516 1.054 -13.583 1.00 93.19 68 MET A N 1
ATOM 514 C CA . MET A 1 68 ? 0.809 1.625 -13.836 1.00 93.19 68 MET A CA 1
ATOM 515 C C . MET A 1 68 ? 1.904 0.651 -13.402 1.00 93.19 68 MET A C 1
ATOM 517 O O . MET A 1 68 ? 1.908 0.215 -12.255 1.00 93.19 68 MET A O 1
ATOM 521 N N . ASN A 1 69 ? 2.850 0.334 -14.290 1.00 96.00 69 ASN A N 1
ATOM 522 C CA . ASN A 1 69 ? 4.053 -0.396 -13.893 1.00 96.00 69 ASN A CA 1
ATOM 523 C C . ASN A 1 69 ? 5.055 0.569 -13.246 1.00 96.00 69 ASN A C 1
ATOM 525 O O . ASN A 1 69 ? 5.393 1.601 -13.829 1.00 96.00 69 ASN A O 1
ATOM 529 N N . VAL A 1 70 ? 5.520 0.236 -12.047 1.00 95.81 70 VAL A N 1
ATOM 530 C CA . VAL A 1 70 ? 6.344 1.104 -11.204 1.00 95.81 70 VAL A CA 1
ATOM 531 C C . VAL A 1 70 ? 7.648 0.398 -10.865 1.00 95.81 70 VAL A C 1
ATOM 533 O O . VAL A 1 70 ? 7.638 -0.671 -10.260 1.00 95.81 70 VAL A O 1
ATOM 536 N N . THR A 1 71 ? 8.782 1.010 -11.201 1.00 96.62 71 THR A N 1
ATOM 537 C CA . THR A 1 71 ? 10.086 0.566 -10.691 1.00 96.62 71 THR A CA 1
ATOM 538 C C . THR A 1 71 ? 10.188 0.878 -9.201 1.00 96.62 71 THR A C 1
ATOM 540 O O . THR A 1 71 ? 9.881 1.992 -8.775 1.00 96.62 71 THR A O 1
ATOM 543 N N . LEU A 1 72 ? 10.647 -0.080 -8.396 1.00 93.56 72 LEU A N 1
ATOM 544 C CA . LEU A 1 72 ? 10.754 0.052 -6.938 1.00 93.56 72 LEU A CA 1
ATOM 545 C C . LEU A 1 72 ? 12.017 0.813 -6.500 1.00 93.56 72 LEU A C 1
ATOM 547 O O . LEU A 1 72 ? 12.659 0.479 -5.506 1.00 93.56 72 LEU A O 1
ATOM 551 N N . ASP A 1 73 ? 12.372 1.848 -7.255 1.00 95.06 73 ASP A N 1
ATOM 552 C CA . ASP A 1 73 ? 13.417 2.805 -6.925 1.00 95.06 73 ASP A CA 1
ATOM 553 C C . ASP A 1 73 ? 12.815 4.184 -6.612 1.00 95.06 73 ASP A C 1
ATOM 555 O O . ASP A 1 73 ? 11.606 4.417 -6.701 1.00 95.06 73 ASP A O 1
ATOM 559 N N . ALA A 1 74 ? 13.669 5.131 -6.224 1.00 94.44 74 ALA A N 1
ATOM 560 C CA . ALA A 1 74 ? 13.225 6.470 -5.854 1.00 94.44 74 ALA A CA 1
ATOM 561 C C . ALA A 1 74 ? 12.492 7.207 -6.994 1.00 94.44 74 ALA A C 1
ATOM 563 O O . ALA A 1 74 ? 11.601 8.012 -6.715 1.00 94.44 74 ALA A O 1
ATOM 564 N N . GLN A 1 75 ? 12.848 6.956 -8.259 1.00 94.31 75 GLN A N 1
ATOM 565 C CA . GLN A 1 75 ? 12.248 7.635 -9.409 1.00 94.31 75 GLN A CA 1
ATOM 566 C C . GLN A 1 75 ? 10.877 7.050 -9.741 1.00 94.31 75 GLN A C 1
ATOM 568 O O . GLN A 1 75 ? 9.912 7.804 -9.888 1.00 94.31 75 GLN A O 1
ATOM 573 N N . GLY A 1 76 ? 10.768 5.722 -9.806 1.00 92.62 76 GLY A N 1
ATOM 574 C CA . GLY A 1 76 ? 9.506 5.042 -10.072 1.00 92.62 76 GLY A CA 1
ATOM 575 C C . GLY A 1 76 ? 8.468 5.335 -8.990 1.00 92.62 76 GLY A C 1
ATOM 576 O O . GLY A 1 76 ? 7.344 5.730 -9.307 1.00 92.62 76 GLY A O 1
ATOM 577 N N . VAL A 1 77 ? 8.857 5.276 -7.713 1.00 91.44 77 VAL A N 1
ATOM 578 C CA . VAL A 1 77 ? 7.963 5.622 -6.593 1.00 91.44 77 VAL A CA 1
ATOM 579 C C . VAL A 1 77 ? 7.521 7.091 -6.651 1.00 91.44 77 VAL A C 1
ATOM 581 O O . VAL A 1 77 ? 6.357 7.403 -6.382 1.00 91.44 77 VAL A O 1
ATOM 584 N N . ALA A 1 78 ? 8.407 8.014 -7.044 1.00 91.56 78 ALA A N 1
ATOM 585 C CA . ALA A 1 78 ? 8.040 9.419 -7.223 1.00 91.56 78 ALA A CA 1
ATOM 586 C C . ALA A 1 78 ? 7.022 9.615 -8.363 1.00 91.56 78 ALA A C 1
ATOM 588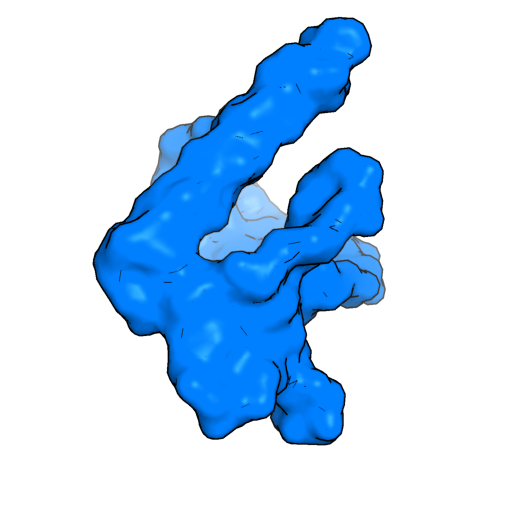 O O . ALA A 1 78 ? 6.058 10.367 -8.189 1.00 91.56 78 ALA A O 1
ATOM 589 N N . ALA A 1 79 ? 7.191 8.917 -9.490 1.00 90.00 79 ALA A N 1
ATOM 590 C CA . ALA A 1 79 ? 6.250 8.954 -10.610 1.00 90.00 79 ALA A CA 1
ATOM 591 C C . ALA A 1 79 ? 4.871 8.389 -10.219 1.00 90.00 79 ALA A C 1
ATOM 593 O O . ALA A 1 79 ? 3.847 9.023 -10.477 1.00 90.00 79 ALA A O 1
ATOM 594 N N . ALA A 1 80 ? 4.838 7.259 -9.506 1.00 88.56 80 ALA A N 1
ATOM 595 C CA . ALA A 1 80 ? 3.605 6.663 -8.987 1.00 88.56 80 ALA A CA 1
ATOM 596 C C . ALA A 1 80 ? 2.846 7.614 -8.041 1.00 88.56 80 ALA A C 1
ATOM 598 O O . ALA A 1 80 ? 1.625 7.786 -8.127 1.00 88.56 80 ALA A O 1
ATOM 599 N N . ARG A 1 81 ? 3.575 8.321 -7.168 1.00 87.12 81 ARG A N 1
ATOM 600 C CA . ARG A 1 81 ? 2.993 9.349 -6.294 1.00 87.12 81 ARG A CA 1
ATOM 601 C C . ARG A 1 81 ? 2.377 10.504 -7.089 1.00 87.12 81 ARG A C 1
ATOM 603 O O . ARG A 1 81 ? 1.307 10.984 -6.729 1.00 87.12 81 ARG A O 1
ATOM 610 N N . GLN A 1 82 ? 3.022 10.953 -8.163 1.00 86.00 82 GLN A N 1
ATOM 611 C CA . GLN A 1 82 ? 2.459 11.998 -9.023 1.00 86.00 82 GLN A CA 1
ATOM 612 C C . GLN A 1 82 ? 1.181 11.522 -9.726 1.00 86.00 82 GLN A C 1
ATOM 614 O O . GLN A 1 82 ? 0.189 12.250 -9.717 1.00 86.00 82 GLN A O 1
ATOM 619 N N . ALA A 1 83 ? 1.165 10.293 -10.251 1.00 83.94 83 ALA A N 1
ATOM 620 C CA . ALA A 1 83 ? -0.001 9.712 -10.924 1.00 83.94 83 ALA A CA 1
ATOM 621 C C . ALA A 1 83 ? -1.233 9.598 -10.004 1.00 83.94 83 ALA A C 1
ATOM 623 O O . ALA A 1 83 ? -2.361 9.852 -10.430 1.00 83.94 83 ALA A O 1
ATOM 624 N N . THR A 1 84 ? -1.039 9.297 -8.716 1.00 77.94 84 THR A N 1
ATOM 625 C CA . THR A 1 84 ? -2.150 9.270 -7.745 1.00 77.94 84 THR A CA 1
ATOM 626 C C . THR A 1 84 ? -2.676 10.660 -7.383 1.00 77.94 84 THR A C 1
ATOM 628 O O . THR A 1 84 ? -3.883 10.815 -7.206 1.00 77.94 84 THR A O 1
ATOM 631 N N . MET A 1 85 ? -1.814 11.683 -7.332 1.00 76.50 85 MET A N 1
ATOM 632 C CA . MET A 1 85 ? -2.215 13.078 -7.077 1.00 76.50 85 MET A CA 1
ATOM 633 C C . MET A 1 85 ? -2.995 13.677 -8.258 1.00 76.50 85 MET A C 1
ATOM 635 O O . MET A 1 85 ? -4.116 14.154 -8.067 1.00 76.50 85 MET A O 1
ATOM 639 N N . ILE A 1 86 ? -2.410 13.570 -9.457 1.00 61.19 86 ILE A N 1
ATOM 640 C CA . ILE A 1 86 ? -3.067 13.203 -10.719 1.00 61.19 86 ILE A CA 1
ATOM 641 C C . ILE A 1 86 ? -4.591 13.027 -10.680 1.00 61.19 86 ILE A C 1
ATOM 643 O O . ILE A 1 86 ? -5.415 13.937 -10.808 1.00 61.19 86 ILE A O 1
ATOM 647 N N . ASN A 1 87 ? -4.937 11.766 -10.455 1.00 55.84 87 ASN A N 1
ATOM 648 C CA . ASN A 1 87 ? -6.283 11.240 -10.540 1.00 55.84 87 ASN A CA 1
ATOM 649 C C . ASN A 1 87 ? -7.207 11.757 -9.431 1.00 55.84 87 ASN A C 1
ATOM 651 O O . ASN A 1 87 ? -8.397 11.929 -9.688 1.00 55.84 87 ASN A O 1
ATOM 655 N N . THR A 1 88 ? -6.697 12.108 -8.241 1.00 54.44 88 THR A N 1
ATOM 656 C CA . THR A 1 88 ? -7.536 12.778 -7.227 1.00 54.44 88 THR A CA 1
ATOM 657 C C . THR A 1 88 ? -8.080 14.130 -7.685 1.00 54.44 88 THR A C 1
ATOM 659 O O . THR A 1 88 ? -9.173 14.497 -7.262 1.00 54.44 88 THR A O 1
ATOM 662 N N . TYR A 1 89 ? -7.376 14.867 -8.552 1.00 38.78 89 TYR A N 1
ATOM 663 C CA . TYR A 1 89 ? -7.892 16.134 -9.085 1.00 38.78 89 TYR A CA 1
ATOM 664 C C . TYR A 1 89 ? -9.041 15.918 -10.080 1.00 38.78 89 TYR A C 1
ATOM 666 O O . TYR A 1 89 ? -9.954 16.735 -10.178 1.00 38.78 89 TYR A O 1
ATOM 674 N N . TYR A 1 90 ? -9.022 14.797 -10.801 1.00 40.53 90 TYR A N 1
ATOM 675 C CA . TYR A 1 90 ? -10.014 14.481 -11.821 1.00 40.53 90 TYR A CA 1
ATOM 676 C C . TYR A 1 90 ? -11.219 13.681 -11.323 1.00 40.53 90 TYR A C 1
ATOM 678 O O . TYR A 1 90 ? -12.258 13.752 -11.970 1.00 40.53 90 TYR A O 1
ATOM 686 N N . ALA A 1 91 ? -11.102 12.983 -10.192 1.00 37.41 91 ALA A N 1
ATOM 687 C CA . ALA A 1 91 ? -12.212 12.310 -9.513 1.00 37.41 91 ALA A CA 1
ATOM 688 C C . ALA A 1 91 ? -13.018 13.239 -8.578 1.00 37.41 91 ALA A C 1
ATOM 690 O O . ALA A 1 91 ? -14.087 12.864 -8.113 1.00 37.41 91 ALA A O 1
ATOM 691 N N . ALA A 1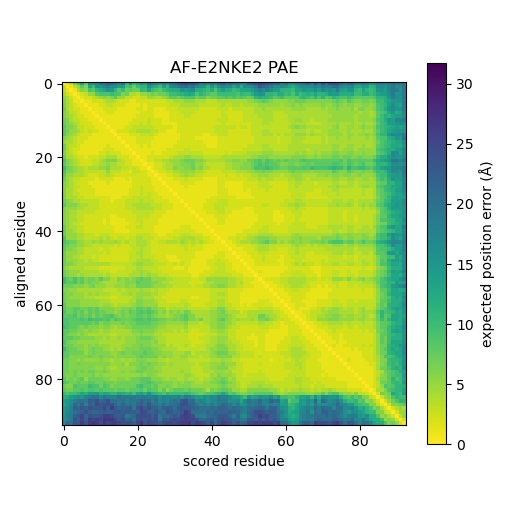 92 ? -12.506 14.440 -8.281 1.00 45.25 92 ALA A N 1
ATOM 692 C CA . ALA A 1 92 ? -13.150 15.429 -7.409 1.00 45.25 92 ALA A CA 1
ATOM 693 C C . ALA A 1 92 ? -13.951 16.510 -8.169 1.00 45.25 92 ALA A C 1
ATOM 695 O O . ALA A 1 92 ? -14.305 17.530 -7.576 1.00 45.25 92 ALA A O 1
ATOM 696 N N . ARG A 1 93 ? -14.194 16.317 -9.470 1.00 37.88 93 ARG A N 1
ATOM 697 C CA . ARG A 1 93 ? -14.929 17.233 -10.355 1.00 37.88 93 ARG A CA 1
ATOM 698 C C . ARG A 1 93 ? -16.172 16.564 -10.921 1.00 37.88 93 ARG A C 1
ATOM 700 O O . ARG A 1 93 ? -16.103 15.340 -11.160 1.00 37.88 93 ARG A O 1
#

Radius of gyration: 14.43 Å; Cα contacts (8 Å, |Δi|>4): 150; chains: 1; bounding box: 29×34×33 Å